Protein AF-A0A7K3XBN6-F1 (afdb_monomer_lite)

Structure (mmCIF, N/CA/C/O backbone):
data_AF-A0A7K3XBN6-F1
#
_entry.id   AF-A0A7K3XBN6-F1
#
loop_
_atom_site.group_PDB
_atom_site.id
_atom_site.type_symbol
_atom_site.label_atom_id
_atom_site.label_alt_id
_atom_site.label_comp_id
_atom_site.label_asym_id
_atom_site.label_entity_id
_atom_site.label_seq_id
_atom_site.pdbx_PDB_ins_code
_atom_site.Cartn_x
_atom_site.Cartn_y
_atom_site.Cartn_z
_atom_site.occupancy
_atom_site.B_iso_or_equiv
_atom_site.auth_seq_id
_atom_site.auth_comp_id
_atom_site.auth_asym_id
_atom_site.auth_atom_id
_atom_site.pdbx_PDB_model_num
ATOM 1 N N . MET A 1 1 ? 7.823 -30.292 -4.792 1.00 38.50 1 MET A N 1
ATOM 2 C CA . MET A 1 1 ? 8.041 -28.847 -4.581 1.00 38.50 1 MET A CA 1
ATOM 3 C C . MET A 1 1 ? 7.482 -28.133 -5.801 1.00 38.50 1 MET A C 1
ATOM 5 O O . MET A 1 1 ? 8.107 -28.162 -6.851 1.00 38.50 1 MET A O 1
ATOM 9 N N . ILE A 1 2 ? 6.236 -27.666 -5.718 1.00 44.47 2 ILE A N 1
ATOM 10 C CA . ILE A 1 2 ? 5.552 -27.013 -6.842 1.00 44.47 2 ILE A CA 1
ATOM 11 C C . ILE A 1 2 ? 6.195 -25.636 -7.004 1.00 44.47 2 ILE A C 1
ATOM 13 O O . ILE A 1 2 ? 6.179 -24.843 -6.065 1.00 44.47 2 ILE A O 1
ATOM 17 N N . ILE A 1 3 ? 6.785 -25.365 -8.168 1.00 51.84 3 ILE A N 1
ATOM 18 C CA . ILE A 1 3 ? 7.152 -24.005 -8.565 1.00 51.84 3 ILE A CA 1
ATOM 19 C C . ILE A 1 3 ? 5.823 -23.267 -8.722 1.00 51.84 3 ILE A C 1
ATOM 21 O O . ILE A 1 3 ? 5.158 -23.384 -9.748 1.00 51.84 3 ILE A O 1
ATOM 25 N N . LYS A 1 4 ? 5.383 -22.588 -7.660 1.00 56.12 4 LYS A N 1
ATOM 26 C CA . LYS A 1 4 ? 4.249 -21.665 -7.719 1.00 56.12 4 LYS A CA 1
ATOM 27 C C . LYS A 1 4 ? 4.566 -20.663 -8.829 1.00 56.12 4 LYS A C 1
ATOM 29 O O . LYS A 1 4 ? 5.694 -20.163 -8.879 1.00 56.12 4 LYS A O 1
ATOM 34 N N . CYS A 1 5 ? 3.638 -20.459 -9.762 1.00 57.91 5 CYS A N 1
ATOM 35 C CA . CYS A 1 5 ? 3.874 -19.627 -10.936 1.00 57.91 5 CYS A CA 1
ATOM 36 C C . CYS A 1 5 ? 4.379 -18.256 -10.470 1.00 57.91 5 CYS A C 1
ATOM 38 O O . CYS A 1 5 ? 3.706 -17.576 -9.701 1.00 57.91 5 CYS A O 1
ATOM 40 N N . LEU A 1 6 ? 5.573 -17.849 -10.910 1.00 77.69 6 LEU A N 1
ATOM 41 C CA . LEU A 1 6 ? 6.234 -16.623 -10.451 1.00 77.69 6 LEU A CA 1
ATOM 42 C C . LEU A 1 6 ? 5.310 -15.388 -10.553 1.00 77.69 6 LEU A C 1
ATOM 44 O O . LEU A 1 6 ? 5.339 -14.512 -9.694 1.00 77.69 6 LEU A O 1
ATOM 48 N N . LYS A 1 7 ? 4.425 -15.367 -11.557 1.00 84.62 7 LYS A N 1
ATOM 49 C CA . LYS A 1 7 ? 3.404 -14.330 -11.759 1.00 84.62 7 LYS A CA 1
ATOM 50 C C . LYS A 1 7 ? 2.383 -14.246 -10.619 1.00 84.62 7 LYS A C 1
ATOM 52 O O . LYS A 1 7 ? 2.025 -13.145 -10.215 1.00 84.62 7 LYS A O 1
ATOM 57 N N . GLU A 1 8 ? 1.923 -15.382 -10.104 1.00 90.81 8 GLU A N 1
ATOM 58 C CA . GLU A 1 8 ? 0.955 -15.426 -9.000 1.00 90.81 8 GLU A CA 1
ATOM 59 C C . GLU A 1 8 ? 1.555 -14.839 -7.725 1.00 90.81 8 GLU A C 1
ATOM 61 O O . GLU A 1 8 ? 0.863 -14.136 -6.995 1.00 90.81 8 GLU A O 1
ATOM 66 N N . ASN A 1 9 ? 2.852 -15.061 -7.492 1.00 90.62 9 ASN A N 1
ATOM 67 C CA . ASN A 1 9 ? 3.542 -14.490 -6.340 1.00 90.62 9 ASN A CA 1
ATOM 68 C C . ASN A 1 9 ? 3.612 -12.959 -6.430 1.00 90.62 9 ASN A C 1
ATOM 70 O O . ASN A 1 9 ? 3.333 -12.295 -5.441 1.00 90.62 9 ASN A O 1
ATOM 74 N N . TYR A 1 10 ? 3.911 -12.390 -7.604 1.00 89.75 10 TYR A N 1
ATOM 75 C CA . TYR A 1 10 ? 3.914 -10.930 -7.774 1.00 89.75 10 TYR A CA 1
ATOM 76 C C . TYR A 1 10 ? 2.533 -10.315 -7.544 1.00 89.75 10 TYR A C 1
ATOM 78 O O . TYR A 1 10 ? 2.420 -9.311 -6.845 1.00 89.75 10 TYR A O 1
ATOM 86 N N . ILE A 1 11 ? 1.484 -10.932 -8.096 1.00 93.69 11 ILE A N 1
ATOM 87 C CA . ILE A 1 11 ? 0.105 -10.469 -7.899 1.00 93.69 11 ILE A CA 1
ATOM 88 C C . ILE A 1 11 ? -0.272 -10.551 -6.417 1.00 93.69 11 ILE A C 1
ATOM 90 O O . ILE A 1 11 ? -0.800 -9.589 -5.871 1.00 93.69 11 ILE A O 1
ATOM 94 N N . ALA A 1 12 ? 0.042 -11.667 -5.755 1.00 95.50 12 ALA A N 1
ATOM 95 C CA . ALA A 1 12 ? -0.231 -11.841 -4.334 1.00 95.50 12 ALA A CA 1
ATOM 96 C C . ALA A 1 12 ? 0.521 -10.821 -3.466 1.00 95.50 12 ALA A C 1
ATOM 98 O O . ALA A 1 12 ? -0.049 -10.327 -2.500 1.00 95.50 12 ALA A O 1
ATOM 99 N N . CYS A 1 13 ? 1.763 -10.470 -3.812 1.00 95.38 13 CYS A N 1
ATOM 100 C CA . CYS A 1 13 ? 2.514 -9.433 -3.106 1.00 95.38 13 CYS A CA 1
ATOM 101 C C . CYS A 1 13 ? 1.875 -8.048 -3.262 1.00 95.38 13 CYS A C 1
ATOM 103 O O . CYS A 1 13 ? 1.707 -7.357 -2.265 1.00 95.38 13 CYS A O 1
ATOM 105 N N . LEU A 1 14 ? 1.496 -7.655 -4.483 1.00 96.12 14 LEU A N 1
ATOM 106 C CA . LEU A 1 14 ? 0.868 -6.351 -4.723 1.00 96.12 14 LEU A CA 1
ATOM 107 C C . LEU A 1 14 ? -0.509 -6.252 -4.055 1.00 96.12 14 LEU A C 1
ATOM 109 O O 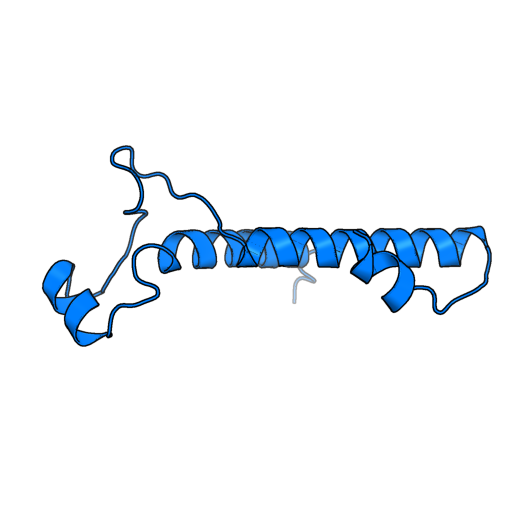. LEU A 1 14 ? -0.795 -5.263 -3.391 1.00 96.12 14 LEU A O 1
ATOM 113 N N . LEU A 1 15 ? -1.335 -7.297 -4.173 1.00 97.06 15 LEU A N 1
ATOM 114 C CA . LEU A 1 15 ? -2.640 -7.347 -3.512 1.00 97.06 15 LEU A CA 1
ATOM 115 C C . LEU A 1 15 ? -2.505 -7.375 -1.989 1.00 97.06 15 LEU A C 1
ATOM 117 O O . LEU A 1 15 ? -3.221 -6.658 -1.306 1.00 97.06 15 LEU A O 1
ATOM 121 N N . GLY A 1 16 ? -1.588 -8.182 -1.453 1.00 96.94 16 GLY A N 1
ATOM 122 C CA . GLY A 1 16 ? -1.342 -8.251 -0.014 1.00 96.94 16 GLY A CA 1
ATOM 123 C C . GLY A 1 16 ? -0.850 -6.922 0.558 1.00 96.94 16 GLY A C 1
ATOM 124 O O . GLY A 1 16 ? -1.276 -6.547 1.645 1.00 96.94 16 GLY A O 1
ATOM 125 N N . GLY A 1 17 ? -0.012 -6.197 -0.191 1.00 97.12 17 GLY A N 1
ATOM 126 C CA . GLY A 1 17 ? 0.402 -4.835 0.147 1.00 97.12 17 GLY A CA 1
ATOM 127 C C . GLY A 1 17 ? -0.785 -3.878 0.211 1.00 97.12 17 GLY A C 1
ATOM 128 O O . GLY A 1 17 ? -0.994 -3.261 1.246 1.00 97.12 17 GLY A O 1
ATOM 129 N N . ALA A 1 18 ? -1.617 -3.844 -0.835 1.00 98.06 18 ALA A N 1
ATOM 130 C CA . ALA A 1 18 ? -2.803 -2.985 -0.878 1.00 98.06 18 ALA A CA 1
ATOM 131 C C . ALA A 1 18 ? -3.838 -3.318 0.212 1.00 98.06 18 ALA A C 1
ATOM 133 O O . ALA A 1 18 ? -4.454 -2.424 0.781 1.00 98.06 18 ALA A O 1
ATOM 134 N N . ILE A 1 19 ? -4.012 -4.605 0.536 1.00 97.38 19 ILE A N 1
ATOM 135 C CA . ILE A 1 19 ? -4.865 -5.045 1.649 1.00 97.38 19 ILE A CA 1
ATOM 136 C C . ILE A 1 19 ? -4.297 -4.556 2.986 1.00 97.38 19 ILE A C 1
ATOM 138 O O . ILE A 1 19 ? -5.055 -4.083 3.826 1.00 97.38 19 ILE A O 1
ATOM 142 N N . GLY A 1 20 ? -2.985 -4.692 3.193 1.00 96.75 20 GLY A N 1
ATOM 143 C CA . GLY A 1 20 ? -2.319 -4.253 4.418 1.00 96.75 20 GLY A CA 1
ATOM 144 C C . GLY A 1 20 ? -2.372 -2.738 4.610 1.00 96.75 20 GLY A C 1
ATOM 145 O O . GLY A 1 20 ? -2.652 -2.289 5.714 1.00 96.75 20 GLY A O 1
ATOM 146 N N . ASP A 1 21 ? -2.163 -1.987 3.531 1.00 98.25 21 ASP A N 1
ATOM 147 C CA . ASP A 1 21 ? -2.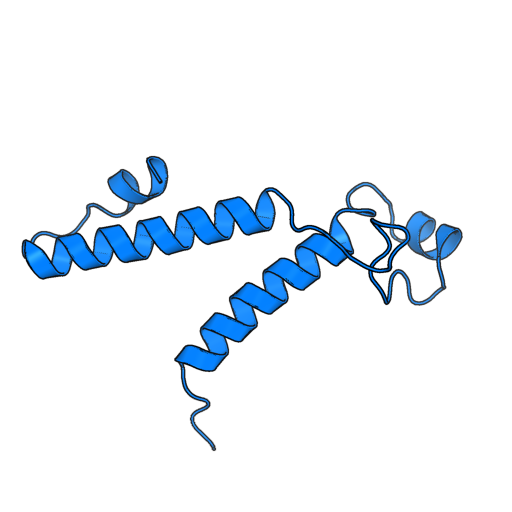309 -0.531 3.467 1.00 98.25 21 ASP A CA 1
ATOM 148 C C . ASP A 1 21 ? -3.732 -0.107 3.875 1.00 98.25 21 ASP A C 1
ATOM 150 O O . ASP A 1 21 ? -3.911 0.535 4.907 1.00 98.25 21 ASP A O 1
ATOM 154 N N . ALA A 1 22 ? -4.764 -0.614 3.190 1.00 97.81 22 ALA A N 1
ATOM 155 C CA . ALA A 1 22 ? -6.161 -0.291 3.503 1.00 97.81 22 ALA A CA 1
ATOM 156 C C . ALA A 1 22 ? -6.600 -0.713 4.926 1.00 97.81 22 ALA A C 1
ATOM 158 O O . ALA A 1 22 ? -7.430 -0.055 5.550 1.00 97.81 22 ALA A O 1
ATOM 159 N N . LEU A 1 23 ? -6.059 -1.811 5.474 1.00 96.94 23 LEU A N 1
ATOM 160 C CA . LEU A 1 23 ? -6.318 -2.212 6.868 1.00 96.94 23 LEU A CA 1
ATOM 161 C C . LEU A 1 23 ? -5.590 -1.322 7.886 1.00 96.94 23 LEU A C 1
ATOM 163 O O . LEU A 1 23 ? -6.073 -1.148 9.006 1.00 96.94 23 LEU A O 1
ATOM 167 N N . GLY A 1 24 ? -4.408 -0.820 7.527 1.00 96.62 24 GLY A N 1
ATOM 168 C CA . GLY A 1 24 ? -3.538 -0.036 8.397 1.00 96.62 24 GLY A CA 1
ATOM 169 C C . GLY A 1 24 ? -3.877 1.451 8.423 1.00 96.62 24 GLY A C 1
ATOM 170 O O . GLY A 1 24 ? -3.740 2.072 9.476 1.00 96.62 24 GLY A O 1
ATOM 171 N N . ALA A 1 25 ? -4.364 2.009 7.315 1.00 97.31 25 ALA A N 1
ATOM 172 C CA . ALA A 1 25 ? -4.591 3.444 7.162 1.00 97.31 25 ALA A CA 1
ATOM 173 C C . ALA A 1 25 ? -5.478 4.062 8.265 1.00 97.31 25 ALA A C 1
ATOM 175 O O . ALA A 1 25 ? -5.067 5.053 8.873 1.00 97.31 25 ALA A O 1
ATOM 176 N N . PRO A 1 26 ? -6.625 3.467 8.661 1.00 96.25 26 PRO A N 1
ATOM 177 C CA . PRO A 1 26 ? -7.474 4.053 9.706 1.00 96.25 26 PRO A CA 1
ATOM 178 C C . PRO A 1 26 ? -6.835 4.075 11.103 1.00 96.25 26 PRO A C 1
ATOM 180 O O . PRO A 1 26 ? -7.341 4.743 12.005 1.00 96.25 26 PRO A O 1
ATOM 183 N N . ILE A 1 27 ? -5.752 3.319 11.305 1.00 96.56 27 ILE A N 1
ATOM 184 C CA . ILE A 1 27 ? -5.073 3.150 12.594 1.00 96.56 27 ILE A CA 1
ATOM 185 C C . ILE A 1 27 ? -3.607 3.603 12.570 1.00 96.56 27 ILE A C 1
ATOM 187 O O . ILE A 1 27 ? -2.903 3.383 13.555 1.00 96.56 27 ILE A O 1
ATOM 191 N N . GLU A 1 28 ? -3.150 4.246 11.491 1.00 96.94 28 GLU A N 1
ATOM 192 C CA . GLU A 1 28 ? -1.740 4.592 11.245 1.00 96.94 28 GLU A CA 1
ATOM 193 C C . GLU A 1 28 ? -1.099 5.379 12.403 1.00 96.94 28 GLU A C 1
ATOM 195 O O . GLU A 1 28 ? 0.055 5.156 12.768 1.00 96.94 28 GLU A O 1
ATOM 200 N N . PHE A 1 29 ? -1.873 6.263 13.036 1.00 96.88 29 PHE A N 1
ATOM 201 C CA . PHE A 1 29 ? -1.398 7.148 14.104 1.00 96.88 29 PHE A CA 1
ATOM 202 C C . PHE A 1 29 ? -1.761 6.679 15.517 1.00 96.88 29 PHE A C 1
ATOM 204 O O . PHE A 1 29 ? -1.558 7.421 16.480 1.00 96.88 29 PHE A O 1
ATOM 211 N N . LEU A 1 30 ? -2.305 5.468 15.661 1.00 97.62 30 LEU A N 1
ATOM 212 C CA . LEU A 1 30 ? -2.696 4.907 16.950 1.00 97.62 30 LEU A CA 1
ATOM 213 C C . LEU A 1 30 ? -1.600 4.007 17.523 1.00 97.62 30 LEU A C 1
ATOM 215 O O . LEU A 1 30 ? -0.982 3.194 16.836 1.00 97.62 30 LEU A O 1
ATOM 219 N N . SER A 1 31 ? -1.408 4.079 18.836 1.00 97.44 31 SER A N 1
ATOM 220 C CA . SER A 1 31 ? -0.634 3.079 19.565 1.00 97.44 31 SER A CA 1
ATOM 221 C C . SER A 1 31 ? -1.368 1.737 19.617 1.00 97.44 31 SER A C 1
ATOM 223 O O . SER A 1 31 ? -2.595 1.646 19.542 1.00 97.44 31 SER A O 1
ATOM 225 N N . ILE A 1 32 ? -0.621 0.657 19.854 1.00 95.69 32 ILE A N 1
ATOM 226 C CA . ILE A 1 32 ? -1.214 -0.678 20.012 1.00 95.69 32 ILE A CA 1
ATOM 227 C C . ILE A 1 32 ? -2.207 -0.752 21.187 1.00 95.69 32 ILE A C 1
ATOM 229 O O . ILE A 1 32 ? -3.145 -1.549 21.153 1.00 95.69 32 ILE A O 1
ATOM 233 N N . GLN A 1 33 ? -2.017 0.064 22.229 1.00 96.88 33 GLN A N 1
ATOM 234 C CA . GLN A 1 33 ? -2.937 0.164 23.361 1.00 96.88 33 GLN A CA 1
ATOM 235 C C . GLN A 1 33 ? -4.252 0.835 22.951 1.00 96.88 33 GLN A C 1
ATOM 237 O O . GLN A 1 33 ? -5.313 0.336 23.319 1.00 96.88 33 GLN A O 1
ATOM 242 N N . GLU A 1 34 ? -4.190 1.915 22.169 1.00 97.62 34 GLU A N 1
ATOM 243 C CA . GLU A 1 34 ? -5.376 2.599 21.638 1.00 97.62 34 GLU A CA 1
ATOM 244 C C . GLU A 1 34 ? -6.154 1.692 20.686 1.00 97.62 34 GLU A C 1
ATOM 246 O O . GLU A 1 34 ? -7.361 1.540 20.853 1.00 97.62 34 GLU A O 1
ATOM 251 N N . ILE A 1 35 ? -5.468 0.993 19.775 1.00 96.94 35 ILE A N 1
ATOM 252 C CA . ILE A 1 35 ? -6.092 0.021 18.863 1.00 96.94 35 ILE A CA 1
ATOM 253 C C . ILE A 1 35 ? -6.846 -1.050 19.662 1.00 96.94 35 ILE A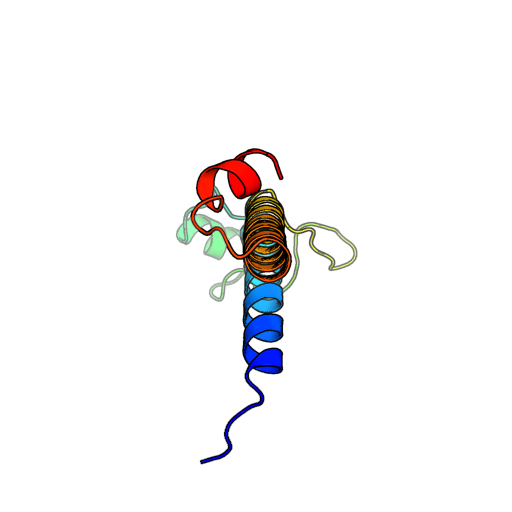 C 1
ATOM 255 O O . ILE A 1 35 ? -8.022 -1.312 19.420 1.00 96.94 35 ILE A O 1
ATOM 259 N N . LYS A 1 36 ? -6.206 -1.661 20.664 1.00 96.00 36 LYS A N 1
ATOM 260 C CA . LYS A 1 36 ? -6.857 -2.702 21.477 1.00 96.00 36 LYS A CA 1
ATOM 261 C C . LYS A 1 36 ? -7.989 -2.176 22.360 1.00 96.00 36 LYS A C 1
ATOM 263 O O . LYS A 1 36 ? -8.855 -2.961 22.734 1.00 96.00 36 LYS A O 1
ATOM 268 N N . GLY A 1 37 ? -7.957 -0.893 22.726 1.00 95.94 37 GLY A N 1
ATOM 269 C CA . GLY A 1 37 ? -8.990 -0.243 23.533 1.00 95.94 37 GLY A CA 1
ATOM 270 C C . GLY A 1 37 ? -10.212 0.203 22.726 1.00 95.94 37 GLY A C 1
ATOM 271 O O . GLY A 1 37 ? -11.327 0.121 23.232 1.00 95.94 37 GLY A O 1
ATOM 272 N N . LEU A 1 38 ? -10.007 0.661 21.488 1.00 94.88 38 LEU A N 1
ATOM 273 C CA . LEU A 1 38 ? -11.070 1.086 20.571 1.00 94.88 38 LEU A CA 1
ATOM 274 C C . LEU A 1 38 ? -11.752 -0.098 19.880 1.00 94.88 38 LEU A C 1
ATOM 276 O O . LEU A 1 38 ? -12.954 -0.053 19.624 1.00 94.88 38 LEU A O 1
ATOM 280 N N . TYR A 1 39 ? -10.984 -1.147 19.587 1.00 91.81 39 TYR A N 1
ATOM 281 C CA . TYR A 1 39 ? -11.459 -2.333 18.884 1.00 91.81 39 TYR A CA 1
ATOM 282 C C . TYR A 1 39 ? -11.486 -3.543 19.829 1.00 91.81 39 TYR A C 1
ATOM 284 O O . TYR A 1 39 ? -12.076 -3.503 20.906 1.00 91.81 39 TYR A O 1
ATOM 292 N N . SER A 1 40 ? -10.876 -4.655 19.422 1.00 91.94 40 SER A N 1
ATOM 293 C CA . SER A 1 40 ? -10.800 -5.883 20.211 1.00 91.94 40 SER A CA 1
ATOM 294 C C . SER A 1 40 ? -9.371 -6.132 20.716 1.00 91.94 40 SER A C 1
ATOM 296 O O . SER A 1 40 ? -8.418 -5.565 20.176 1.00 91.94 40 SER A O 1
ATOM 298 N N . PRO A 1 41 ? -9.157 -7.060 21.671 1.00 94.19 41 PRO A N 1
ATOM 299 C CA . PRO A 1 41 ? -7.811 -7.529 22.015 1.00 94.19 41 PRO A CA 1
ATOM 300 C C . PRO A 1 41 ? -7.012 -8.073 20.817 1.00 94.19 41 PRO A C 1
ATOM 302 O O . PRO A 1 41 ? -5.778 -8.068 20.856 1.00 94.19 41 PRO A O 1
ATOM 305 N N . SER A 1 42 ? -7.711 -8.523 19.769 1.00 93.75 42 SER A N 1
ATOM 306 C CA . SER A 1 42 ? -7.148 -8.981 18.495 1.00 93.75 42 SER A CA 1
ATOM 307 C C . SER A 1 42 ? -6.837 -7.841 17.515 1.00 93.75 42 SER A C 1
ATOM 309 O O . SER A 1 42 ? -6.234 -8.100 16.480 1.00 93.75 42 SER A O 1
ATOM 311 N N . GLY A 1 43 ? -7.193 -6.595 17.840 1.00 93.81 43 GLY A N 1
ATOM 312 C CA . GLY A 1 43 ? -7.035 -5.430 16.972 1.00 93.81 43 GLY A CA 1
ATOM 313 C C . GLY A 1 43 ? -8.110 -5.346 15.886 1.00 93.81 43 GLY A C 1
ATOM 314 O O . GLY A 1 43 ? -9.253 -5.760 16.107 1.00 93.81 43 GLY A O 1
ATOM 315 N N . VAL A 1 44 ? -7.722 -4.784 14.739 1.00 94.19 44 VAL A N 1
ATOM 316 C CA . VAL A 1 44 ? -8.535 -4.673 13.518 1.00 94.19 44 VAL A CA 1
ATOM 317 C C . VAL A 1 44 ? -8.456 -5.991 12.746 1.00 94.19 44 VAL A C 1
ATOM 319 O O . VAL A 1 44 ? -7.365 -6.470 12.444 1.00 94.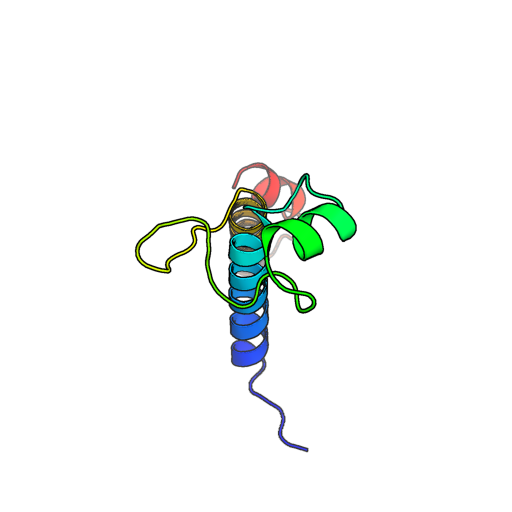19 44 VAL A O 1
ATOM 322 N N . THR A 1 45 ? -9.609 -6.593 12.450 1.00 94.12 45 THR A N 1
ATOM 323 C CA . THR A 1 45 ? -9.703 -7.875 11.719 1.00 94.12 45 THR A CA 1
ATOM 324 C C . THR A 1 45 ? -10.539 -7.790 10.443 1.00 94.12 45 THR A C 1
ATOM 326 O O . THR A 1 45 ? -10.722 -8.806 9.782 1.00 94.12 45 THR A O 1
ATOM 329 N N . ASP A 1 46 ? -11.061 -6.608 10.125 1.00 95.38 46 ASP A N 1
ATOM 330 C CA . ASP A 1 46 ? -11.870 -6.325 8.938 1.00 95.38 46 ASP A CA 1
ATOM 331 C C . ASP A 1 46 ? -11.669 -4.858 8.525 1.00 95.38 46 ASP A C 1
ATOM 333 O O . ASP A 1 46 ? -11.058 -4.092 9.277 1.00 95.38 46 ASP A O 1
ATOM 337 N N . TYR A 1 47 ? -12.171 -4.454 7.360 1.00 96.88 47 TYR A N 1
ATOM 338 C CA . TYR A 1 47 ? -12.123 -3.058 6.933 1.00 96.88 47 TYR A CA 1
ATOM 339 C C . TYR A 1 47 ? -13.045 -2.189 7.789 1.00 96.88 47 TYR A C 1
ATOM 341 O O . TYR A 1 47 ? -14.215 -2.502 8.009 1.00 96.88 47 TYR A O 1
ATOM 349 N N . ILE A 1 48 ? -12.489 -1.083 8.279 1.00 95.25 48 ILE A N 1
ATOM 350 C CA . ILE A 1 48 ? -13.147 -0.179 9.233 1.00 95.25 48 ILE A CA 1
ATOM 351 C C . ILE A 1 48 ? -13.183 1.275 8.756 1.00 95.25 48 ILE A C 1
ATOM 353 O O . ILE A 1 48 ? -13.678 2.136 9.479 1.00 95.25 48 ILE A O 1
ATOM 357 N N . GLU A 1 49 ? -12.633 1.555 7.575 1.00 95.31 49 GLU A N 1
ATOM 358 C CA . GLU A 1 49 ? -12.577 2.906 7.018 1.00 95.31 49 GLU A CA 1
ATOM 359 C C . GLU A 1 49 ? -13.973 3.402 6.628 1.00 95.31 49 GLU A C 1
ATOM 361 O O . GLU A 1 49 ? -14.376 4.506 7.002 1.00 95.31 49 GLU A O 1
ATOM 366 N N . PHE A 1 50 ? -14.744 2.550 5.945 1.00 96.12 50 PHE A N 1
ATOM 367 C CA . PHE A 1 50 ? -16.085 2.873 5.476 1.00 96.12 50 PHE A CA 1
ATOM 368 C C . PHE A 1 50 ? -17.154 1.979 6.105 1.00 96.12 50 PHE A C 1
ATOM 370 O O . PHE A 1 50 ? -16.948 0.806 6.415 1.00 96.12 50 PHE A O 1
ATOM 377 N N . ALA A 1 51 ? -18.352 2.544 6.274 1.00 93.38 51 ALA A N 1
ATOM 378 C CA . ALA A 1 51 ? -19.474 1.876 6.933 1.00 93.38 51 ALA A CA 1
ATOM 379 C C . ALA A 1 51 ? -20.029 0.663 6.161 1.00 93.38 51 ALA A C 1
ATOM 381 O O . ALA A 1 51 ? -20.789 -0.122 6.725 1.00 93.38 51 ALA A O 1
ATOM 382 N N . ASP A 1 52 ? -19.687 0.518 4.881 1.00 95.56 52 ASP A N 1
ATOM 383 C CA . ASP A 1 52 ? -20.093 -0.601 4.029 1.00 95.56 52 ASP A CA 1
ATOM 384 C C . ASP A 1 52 ? -19.125 -1.797 4.086 1.00 95.56 52 ASP A C 1
ATOM 386 O O . ASP A 1 52 ? -19.343 -2.791 3.391 1.00 95.56 52 ASP A O 1
ATOM 390 N N . GLY A 1 53 ? -18.090 -1.730 4.933 1.00 94.44 53 GLY A N 1
ATOM 391 C CA . GLY A 1 53 ? -17.094 -2.791 5.083 1.00 94.44 53 GLY A CA 1
ATOM 392 C C . GLY A 1 53 ? -16.047 -2.804 3.970 1.00 94.44 53 GLY A C 1
ATOM 393 O O . GLY A 1 53 ? -15.432 -3.840 3.719 1.00 94.44 53 GLY A O 1
ATOM 394 N N . THR A 1 54 ? -15.858 -1.680 3.277 1.00 96.12 54 THR A N 1
ATOM 395 C CA . THR A 1 54 ? -14.775 -1.498 2.307 1.00 96.12 54 THR A CA 1
ATOM 396 C C . THR A 1 54 ? -13.626 -0.681 2.900 1.00 96.12 54 THR A C 1
ATOM 398 O O . THR A 1 54 ? -13.776 -0.002 3.920 1.00 96.12 54 THR A O 1
ATOM 401 N N . GLY A 1 55 ? -12.459 -0.783 2.267 1.00 95.44 55 GLY A N 1
ATOM 402 C CA . GLY A 1 55 ? -11.300 0.062 2.532 1.00 95.44 55 GLY A CA 1
ATOM 403 C C . GLY A 1 55 ? -10.705 0.555 1.219 1.00 95.44 55 GLY A C 1
ATOM 404 O O . GLY A 1 55 ? -10.846 -0.101 0.180 1.00 95.44 55 GLY A O 1
ATOM 405 N N . GLU A 1 56 ? -10.051 1.703 1.272 1.00 97.19 56 GLU A N 1
ATOM 406 C CA . GLU A 1 56 ? -9.316 2.308 0.172 1.00 97.19 56 GLU A CA 1
ATOM 407 C C . GLU A 1 56 ? -7.816 2.261 0.487 1.00 97.19 56 GLU A C 1
ATOM 409 O O . GLU A 1 56 ? -7.387 2.368 1.632 1.00 97.19 56 GLU A O 1
ATOM 414 N N . PHE A 1 57 ? -6.994 2.009 -0.530 1.00 96.75 57 PHE A N 1
ATOM 415 C CA . PHE A 1 57 ? -5.544 2.042 -0.358 1.00 96.75 57 PHE A CA 1
ATOM 416 C C . PHE A 1 57 ? -5.030 3.488 -0.429 1.00 96.75 57 PHE A C 1
ATOM 418 O O . PHE A 1 57 ? -5.627 4.335 -1.098 1.00 96.75 57 PHE A O 1
ATOM 425 N N . THR A 1 58 ? -3.889 3.765 0.193 1.00 97.81 58 THR A N 1
ATOM 426 C CA . THR A 1 58 ? -3.349 5.122 0.345 1.00 97.81 58 THR A CA 1
ATOM 427 C C . THR A 1 58 ? -2.199 5.404 -0.628 1.00 97.81 58 THR A C 1
ATOM 429 O O . THR A 1 58 ? -2.013 4.715 -1.644 1.00 97.81 58 THR A O 1
ATOM 432 N N . ASP A 1 59 ? -1.433 6.463 -0.354 1.00 97.31 59 ASP A N 1
ATOM 433 C CA . ASP A 1 5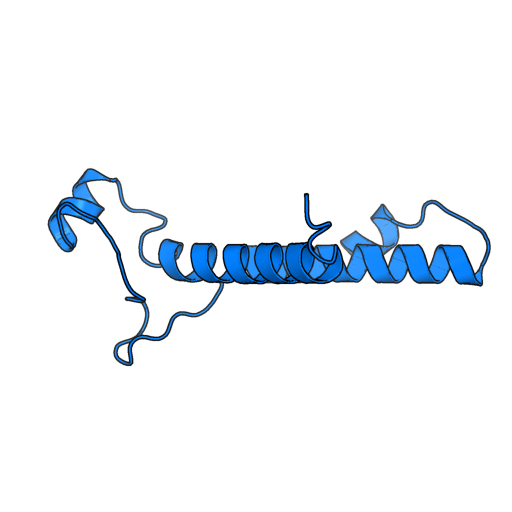9 ? -0.227 6.811 -1.092 1.00 97.31 59 ASP A CA 1
ATOM 434 C C . ASP A 1 59 ? 0.821 5.689 -1.071 1.00 97.31 59 ASP A C 1
ATOM 436 O O . ASP A 1 59 ? 1.519 5.525 -2.073 1.00 97.31 59 ASP A O 1
ATOM 440 N N . ASP A 1 60 ? 0.855 4.837 -0.042 1.00 96.94 60 ASP A N 1
ATOM 441 C CA . ASP A 1 60 ? 1.728 3.658 0.012 1.00 96.94 60 ASP A CA 1
ATOM 442 C C . ASP A 1 60 ? 1.522 2.731 -1.198 1.00 96.94 60 ASP A C 1
ATOM 444 O O . ASP A 1 60 ? 2.471 2.367 -1.915 1.00 96.94 60 ASP A O 1
ATOM 448 N N . THR A 1 61 ? 0.270 2.370 -1.491 1.00 97.81 61 THR A N 1
ATOM 449 C CA . THR A 1 61 ? -0.047 1.546 -2.663 1.00 97.81 61 THR A CA 1
ATOM 450 C C . THR A 1 61 ? 0.113 2.323 -3.964 1.00 97.81 61 THR A C 1
ATOM 452 O O . THR A 1 61 ? 0.652 1.778 -4.932 1.00 97.81 61 THR A O 1
ATOM 455 N N . GLN A 1 62 ? -0.300 3.594 -4.016 1.00 96.81 62 GLN A N 1
ATOM 456 C CA . GLN A 1 62 ? -0.168 4.411 -5.230 1.00 96.81 62 GLN A CA 1
ATOM 457 C C . GLN A 1 62 ? 1.301 4.552 -5.652 1.00 96.81 62 GLN A C 1
ATOM 459 O O . GLN A 1 62 ? 1.651 4.269 -6.800 1.00 96.81 62 GLN A O 1
ATOM 464 N N . MET A 1 63 ? 2.188 4.899 -4.718 1.00 96.44 63 MET A N 1
ATOM 465 C CA . MET A 1 63 ? 3.627 5.020 -4.958 1.00 96.44 63 MET A CA 1
ATOM 466 C C . MET A 1 63 ? 4.265 3.676 -5.316 1.00 96.44 63 MET A C 1
ATOM 468 O O . MET A 1 63 ? 5.151 3.616 -6.177 1.00 96.44 63 MET A O 1
ATOM 472 N N . THR A 1 64 ? 3.793 2.581 -4.716 1.00 95.62 64 THR A N 1
ATOM 473 C CA . THR A 1 64 ? 4.223 1.225 -5.084 1.00 95.62 64 THR A CA 1
ATOM 474 C C . THR A 1 64 ? 3.876 0.906 -6.541 1.00 95.62 64 THR A C 1
ATOM 476 O O . THR A 1 64 ? 4.729 0.409 -7.286 1.00 95.62 64 THR A O 1
ATOM 479 N N . LEU A 1 65 ? 2.655 1.220 -6.984 1.00 95.00 65 LEU A N 1
ATOM 480 C CA . LEU A 1 65 ? 2.211 0.989 -8.361 1.00 95.00 65 LEU A CA 1
ATOM 481 C C . LEU A 1 65 ? 2.957 1.877 -9.364 1.00 95.00 65 LEU A C 1
ATOM 483 O O . LEU A 1 65 ? 3.431 1.357 -10.377 1.00 95.00 65 LEU A O 1
ATOM 487 N N . PHE A 1 66 ? 3.147 3.164 -9.059 1.00 94.12 66 PHE A N 1
ATOM 488 C CA . PHE A 1 66 ? 3.959 4.064 -9.888 1.00 94.12 66 PHE A CA 1
ATOM 489 C C . PHE A 1 66 ? 5.400 3.572 -10.019 1.00 94.12 66 PHE A C 1
ATOM 491 O O . PHE A 1 66 ? 5.971 3.556 -11.113 1.00 94.12 66 PHE A O 1
ATOM 498 N N . THR A 1 67 ? 5.976 3.068 -8.926 1.00 92.56 67 THR A N 1
ATOM 499 C CA . THR A 1 67 ? 7.314 2.475 -8.948 1.00 92.56 67 THR A CA 1
ATOM 500 C C . THR A 1 67 ? 7.360 1.251 -9.861 1.00 92.56 67 THR A C 1
ATOM 502 O O . THR A 1 67 ? 8.243 1.146 -10.717 1.00 92.56 67 THR A O 1
ATOM 505 N N . ALA A 1 68 ? 6.402 0.331 -9.724 1.00 92.62 68 ALA A N 1
ATOM 506 C CA . ALA A 1 68 ? 6.327 -0.869 -10.552 1.00 92.62 68 ALA A CA 1
ATOM 507 C C . ALA A 1 68 ? 6.157 -0.534 -12.045 1.00 92.62 68 ALA A C 1
ATOM 509 O O . ALA A 1 68 ? 6.827 -1.128 -12.896 1.00 92.62 68 ALA A O 1
ATOM 510 N N . GLU A 1 69 ? 5.314 0.447 -12.371 1.00 93.31 69 GLU A N 1
ATOM 511 C CA . GLU A 1 69 ? 5.140 0.936 -13.736 1.00 93.31 69 GLU A CA 1
ATOM 512 C C . GLU A 1 69 ? 6.438 1.538 -14.297 1.00 93.31 69 GLU A C 1
ATOM 514 O O . GLU A 1 69 ? 6.852 1.182 -15.407 1.00 93.31 69 GLU A O 1
ATOM 519 N N . GLY A 1 70 ? 7.119 2.390 -13.526 1.00 91.56 70 GLY A N 1
ATOM 520 C CA . GLY A 1 70 ? 8.392 2.995 -13.917 1.00 91.56 70 GLY A CA 1
ATOM 521 C C . GLY A 1 70 ? 9.457 1.948 -14.262 1.00 91.56 70 GLY A C 1
ATOM 522 O O . GLY A 1 70 ? 10.122 2.040 -15.301 1.00 91.56 70 GLY A O 1
ATOM 523 N N . LEU A 1 71 ? 9.556 0.884 -13.457 1.00 91.44 71 LEU A N 1
ATOM 524 C CA . LEU A 1 71 ? 10.459 -0.246 -13.708 1.00 91.44 71 LEU A CA 1
ATOM 525 C C . LEU A 1 71 ? 10.126 -0.974 -15.021 1.00 91.44 71 LEU A C 1
ATOM 527 O O . LEU A 1 71 ? 11.027 -1.281 -15.810 1.00 91.44 71 LEU A O 1
ATOM 531 N N . LEU A 1 72 ? 8.841 -1.232 -15.285 1.00 91.25 72 LEU A N 1
ATOM 532 C CA . LEU A 1 72 ? 8.396 -1.893 -16.516 1.00 91.25 72 LEU A CA 1
ATOM 533 C C . LEU A 1 72 ? 8.681 -1.037 -17.753 1.00 91.25 72 LEU A C 1
ATOM 535 O O . LEU A 1 72 ? 9.199 -1.550 -18.749 1.00 91.25 72 LEU A O 1
ATOM 539 N N . ARG A 1 73 ? 8.407 0.270 -17.684 1.00 91.69 73 ARG A N 1
ATOM 540 C CA . ARG A 1 73 ? 8.691 1.230 -18.761 1.00 91.69 73 ARG A CA 1
ATOM 541 C C . ARG A 1 73 ? 10.189 1.319 -19.053 1.00 91.69 73 ARG A C 1
ATOM 543 O O . ARG A 1 73 ? 10.588 1.262 -20.220 1.00 91.69 73 ARG A O 1
ATOM 550 N N . ALA A 1 74 ? 11.028 1.381 -18.018 1.00 89.81 74 ALA A N 1
ATOM 551 C CA . ALA A 1 74 ? 12.480 1.372 -18.174 1.00 89.81 74 ALA A CA 1
ATOM 552 C C . ALA A 1 74 ? 12.974 0.081 -18.834 1.00 89.81 74 ALA A C 1
ATOM 554 O O . ALA A 1 74 ? 13.714 0.133 -19.818 1.00 89.81 74 ALA A O 1
ATOM 555 N N . ARG A 1 75 ? 12.493 -1.080 -18.372 1.00 90.50 75 ARG A N 1
ATOM 556 C CA . ARG A 1 75 ? 12.854 -2.371 -18.967 1.00 90.50 75 ARG A CA 1
ATOM 557 C C . ARG A 1 75 ? 12.408 -2.477 -20.424 1.00 90.50 75 ARG A C 1
ATOM 559 O O . ARG A 1 75 ? 13.154 -2.993 -21.255 1.00 90.50 75 ARG A O 1
ATOM 566 N N . HIS A 1 76 ? 11.212 -1.997 -20.747 1.00 90.88 76 HIS A N 1
ATOM 567 C CA . HIS A 1 76 ? 10.703 -1.993 -22.113 1.00 90.88 76 HIS A CA 1
ATOM 568 C C . HIS A 1 76 ? 11.573 -1.136 -23.043 1.00 90.88 76 HIS A C 1
ATOM 570 O O . HIS A 1 76 ? 11.967 -1.600 -24.115 1.00 90.88 76 HIS A O 1
ATOM 576 N N . ARG A 1 77 ? 11.949 0.074 -22.608 1.00 89.25 77 ARG A N 1
ATOM 577 C CA . ARG A 1 77 ? 12.873 0.945 -23.348 1.00 89.25 77 ARG A CA 1
ATOM 578 C C . ARG A 1 77 ? 14.223 0.263 -23.587 1.00 89.25 77 ARG A C 1
ATOM 580 O O . ARG A 1 77 ? 14.704 0.282 -24.720 1.00 89.25 77 ARG A O 1
ATOM 587 N N . ASP A 1 78 ? 14.807 -0.345 -22.556 1.00 91.62 78 ASP A N 1
ATOM 588 C CA . ASP A 1 78 ? 16.085 -1.059 -22.656 1.00 91.62 78 ASP A CA 1
ATOM 589 C C . ASP A 1 78 ? 16.025 -2.172 -23.708 1.00 91.62 78 ASP A C 1
ATOM 591 O O . ASP A 1 78 ? 16.926 -2.284 -24.537 1.00 91.62 78 ASP A O 1
ATOM 595 N N . MET A 1 79 ? 14.943 -2.957 -23.725 1.00 90.75 79 MET A N 1
ATOM 596 C CA . MET A 1 79 ? 14.754 -4.028 -24.709 1.00 90.75 79 MET A CA 1
ATOM 597 C C . MET A 1 79 ? 14.587 -3.499 -26.139 1.00 90.75 79 MET A C 1
ATOM 599 O O . MET A 1 79 ? 15.106 -4.105 -27.071 1.00 90.75 79 MET A O 1
ATOM 603 N N . LEU A 1 80 ? 13.890 -2.373 -26.328 1.00 92.38 80 LEU A N 1
ATOM 604 C CA . LEU A 1 80 ? 13.671 -1.792 -27.657 1.00 92.38 80 LEU A CA 1
ATOM 605 C C . LEU A 1 80 ? 14.893 -1.057 -28.219 1.00 92.38 80 LEU A C 1
ATOM 607 O O . LEU A 1 80 ? 15.053 -0.981 -29.436 1.00 92.38 80 LEU A O 1
ATOM 611 N N . LYS A 1 81 ? 15.712 -0.443 -27.358 1.00 89.88 81 LYS A N 1
ATOM 612 C CA . LYS A 1 81 ? 16.829 0.422 -27.775 1.00 89.88 81 LYS A CA 1
ATOM 613 C C . LYS A 1 81 ? 18.205 -0.212 -27.581 1.00 89.88 81 LYS A C 1
ATOM 615 O O . LYS A 1 81 ? 19.165 0.297 -28.146 1.00 89.88 81 LYS A O 1
ATOM 620 N N . GLY A 1 82 ? 18.317 -1.274 -26.782 1.00 85.69 82 GLY A N 1
ATOM 621 C CA . GLY A 1 82 ? 19.593 -1.908 -26.433 1.00 85.69 82 GLY A CA 1
ATOM 622 C C . GLY A 1 82 ? 20.490 -1.061 -25.521 1.00 85.69 82 GLY A C 1
ATOM 623 O O . GLY A 1 82 ? 21.669 -1.368 -25.378 1.00 85.69 82 GLY A O 1
ATOM 624 N N . ILE A 1 83 ? 19.960 0.010 -24.919 1.00 81.75 83 ILE A N 1
ATOM 625 C CA . ILE A 1 83 ? 20.714 0.958 -24.085 1.00 81.75 83 ILE A CA 1
ATOM 626 C C . ILE A 1 83 ? 20.072 1.015 -22.703 1.00 81.75 83 ILE A C 1
ATOM 628 O O . ILE A 1 83 ? 18.975 1.557 -22.575 1.00 81.75 83 ILE A O 1
ATOM 632 N N . GLY A 1 84 ? 20.786 0.495 -21.702 1.00 83.25 84 GLY A N 1
ATOM 633 C CA . GLY A 1 84 ? 20.363 0.429 -20.302 1.00 83.25 84 GLY A CA 1
ATOM 634 C C . GLY A 1 84 ? 20.411 1.747 -19.526 1.00 83.25 84 GLY A C 1
ATOM 635 O O . GLY A 1 84 ? 20.881 2.769 -20.025 1.00 83.25 84 GLY A O 1
ATOM 636 N N . GLY A 1 85 ? 19.988 1.695 -18.260 1.00 80.75 85 GLY A N 1
ATOM 637 C CA . GLY A 1 85 ? 20.308 2.720 -17.254 1.00 80.75 85 GLY A CA 1
ATOM 638 C C . GLY A 1 85 ? 19.286 3.847 -17.088 1.00 80.75 85 GLY A C 1
ATOM 639 O O . GLY A 1 85 ? 19.501 4.742 -16.278 1.00 80.75 85 GLY A O 1
ATOM 640 N N . SER A 1 86 ? 18.148 3.800 -17.783 1.00 80.31 86 SER A N 1
ATOM 641 C CA . SER A 1 86 ? 17.083 4.807 -17.646 1.00 80.31 86 SER A CA 1
ATOM 642 C C . SER A 1 86 ? 16.147 4.583 -16.450 1.00 80.31 86 SER A C 1
ATOM 644 O O . SER A 1 86 ? 15.093 5.206 -16.399 1.00 80.31 86 SER A O 1
ATOM 646 N N . LEU A 1 87 ? 16.497 3.686 -15.518 1.00 78.94 87 LEU A N 1
ATOM 647 C CA . LEU A 1 87 ? 15.648 3.302 -14.383 1.00 78.94 87 LEU A CA 1
ATOM 648 C C . LEU A 1 87 ? 15.244 4.528 -13.557 1.00 78.94 87 LEU A C 1
ATOM 650 O O . LEU A 1 87 ? 14.069 4.863 -13.482 1.00 78.94 87 LEU A O 1
ATOM 654 N N . ASN A 1 88 ? 16.236 5.258 -13.040 1.00 76.56 88 ASN A N 1
ATOM 655 C CA . ASN A 1 88 ? 15.999 6.430 -12.199 1.00 76.56 88 ASN A CA 1
ATOM 656 C C . ASN A 1 88 ? 15.230 7.514 -12.972 1.00 76.56 88 ASN A C 1
ATOM 658 O O . ASN A 1 88 ? 14.262 8.069 -12.470 1.00 76.56 88 ASN A O 1
ATOM 662 N N . THR A 1 89 ? 15.599 7.772 -14.229 1.00 78.19 89 THR A N 1
ATOM 663 C CA . THR A 1 89 ? 14.953 8.802 -15.060 1.00 78.19 89 THR A CA 1
ATOM 664 C C . THR A 1 89 ? 13.511 8.471 -15.442 1.00 78.19 89 THR A C 1
ATOM 666 O O . THR A 1 89 ? 12.759 9.375 -15.760 1.00 78.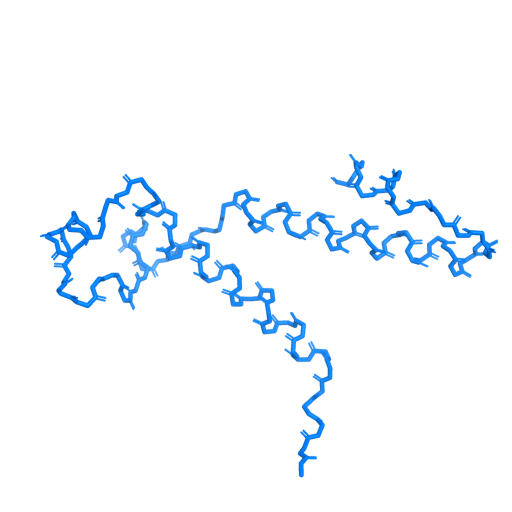19 89 THR A O 1
ATOM 669 N N . ILE A 1 90 ? 13.095 7.208 -15.464 1.00 79.38 90 ILE A N 1
ATOM 670 C CA . ILE A 1 90 ? 11.712 6.861 -15.819 1.00 79.38 90 ILE A CA 1
ATOM 671 C C . ILE A 1 90 ? 10.857 6.737 -14.561 1.00 79.38 90 ILE A C 1
ATOM 673 O O . ILE A 1 90 ? 9.752 7.272 -14.531 1.00 79.38 90 ILE A O 1
ATOM 677 N N . THR A 1 91 ? 11.378 6.113 -13.504 1.00 73.75 91 THR A N 1
ATOM 678 C CA . THR A 1 91 ? 10.644 5.934 -12.247 1.00 73.75 91 THR A CA 1
ATOM 679 C C . THR A 1 91 ? 10.362 7.259 -11.532 1.00 73.75 91 THR A C 1
ATOM 681 O O . THR A 1 91 ? 9.287 7.407 -10.974 1.00 73.75 91 THR A O 1
ATOM 684 N N . HIS A 1 92 ? 11.256 8.257 -11.595 1.00 69.94 92 HIS A N 1
ATOM 685 C CA . HIS A 1 92 ? 11.002 9.585 -11.002 1.00 69.94 92 HIS A CA 1
ATOM 686 C C . HIS A 1 92 ? 9.939 10.424 -11.731 1.00 69.94 92 HIS A C 1
ATOM 688 O O . HIS A 1 92 ? 9.485 11.427 -11.189 1.00 69.94 92 HIS A O 1
ATOM 694 N N . HIS A 1 93 ? 9.592 10.063 -12.966 1.00 68.44 93 HIS A N 1
ATOM 695 C CA . HIS A 1 93 ? 8.661 10.809 -13.817 1.00 68.44 93 HIS A CA 1
ATOM 696 C C . HIS A 1 93 ? 7.362 10.035 -14.093 1.00 68.44 93 HIS A C 1
ATOM 698 O O . HIS A 1 93 ? 6.609 10.424 -14.989 1.00 68.44 93 HIS A O 1
ATOM 704 N N . SER A 1 94 ? 7.156 8.914 -13.394 1.00 57.44 94 SER A N 1
ATOM 705 C CA . SER A 1 94 ? 5.949 8.086 -13.486 1.00 57.44 94 SER A CA 1
ATOM 706 C C . SER A 1 94 ? 4.952 8.469 -12.405 1.00 57.44 94 SER A C 1
ATOM 708 O O . SER A 1 94 ? 5.411 8.872 -11.314 1.00 57.44 94 SER A O 1
#

Foldseek 3Di:
DDPPPPVVVVVCVLVVQQVCQQQCVVCVPPDPVRQCVVDNVVGGDFGDPDPVRDTGGDVSSVLVVLLVVLQVVQVVCCVVPVDHDCSVVSSVVD

Secondary structure (DSSP, 8-state):
-----HHHHHHHHHHHHHHHHHHHGGGTT--HHHHHHHSBTTB--S--SSTTS-----HHHHHHHHHHHHHHHHHHHHHHHS----HHHHHTT-

Radius of gyration: 18.46 Å; chains: 1; bounding box: 41×40×51 Å

pLDDT: mean 89.6, std 12.1, range [38.5, 98.25]

Sequence (94 aa):
MIIKCLKENYIACLLGGAIGDALGAPIEFLSIQEIKGLYSPSGVTDYIEFADGTGEFTDDTQMTLFTAEGLLRARHRDMLKGIGGSLNTITHHS